Protein AF-A0A0B1S8L0-F1 (afdb_monomer_lite)

Radius of gyration: 25.41 Å; chains: 1; bounding box: 52×30×76 Å

Secondary structure (DSSP, 8-state):
-HHHHHHHHHHHHHHHHHHHHHHHHHHHHHHHHHHHHHHHTS-HHHHSSTT--HHHHHHHHHHHHHHHHHHHHHHHHHHHHHHHHHHHHHHHHHHHTTHHHHHHHHHHHH--

pLDDT: mean 76.32, std 11.26, range [45.66, 95.06]

Sequence (112 aa):
MFLLLGGVEAFTMMVQCFFFGMSAERLTVRLRSKVSHNIMRMDATYCDMTRHSPRKITTRVATDAPKVKSAIDFRFGYVFNSVVSICCGIGIAFYFGWQMALLVSVNVSVAA

Foldseek 3Di:
DVVVVVVVVVVVVVVLLVVLVVVLVVQLVVLLVVLVVVLVVDDVVQCPPPVRNSVVVNVVSNVVSVVVSVVCSVVVVVVVVVVVVVVVVVVVCVVCVVPVVVVVVVVVVVVD

InterPro domains:
  IPR011527 ABC transporter type 1, transmembrane domain [PF00664] (1-106)
  IPR011527 ABC transporter type 1, transmembrane domain [PS50929] (1-112)
  IPR036640 ABC transporter type 1, transmembrane domain superfamily [G3DSA:1.20.1560.10] (1-112)
  IPR036640 ABC transporter type 1, transmembrane domain superfamily [SSF90123] (1-106)
  IPR039421 Type 1 protein exporter [PTHR24221] (1-108)

Organism: Oesophagostomum dentatum (NC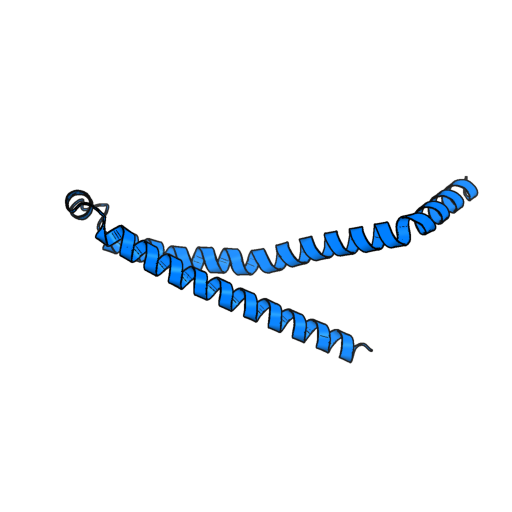BI:txid61180)

Structure (mmCIF, N/CA/C/O backbone):
data_AF-A0A0B1S8L0-F1
#
_entry.id   AF-A0A0B1S8L0-F1
#
loop_
_atom_site.group_PDB
_atom_site.id
_atom_site.type_symbol
_atom_site.label_atom_id
_atom_site.label_alt_id
_atom_site.label_comp_id
_atom_site.label_asym_id
_atom_site.label_entity_id
_atom_site.label_seq_id
_atom_site.pdbx_PDB_ins_code
_atom_site.Cartn_x
_atom_site.Cartn_y
_atom_site.Cartn_z
_atom_site.occupancy
_atom_site.B_iso_or_equiv
_atom_site.auth_seq_id
_atom_site.auth_comp_id
_atom_site.auth_asym_id
_atom_site.auth_atom_id
_atom_site.pdbx_PDB_model_num
ATOM 1 N N . MET A 1 1 ? -23.800 -13.605 14.604 1.00 76.69 1 MET A N 1
ATOM 2 C CA . MET A 1 1 ? -23.024 -12.351 14.731 1.00 76.69 1 MET A CA 1
ATOM 3 C C . MET A 1 1 ? -21.573 -12.511 14.265 1.00 76.69 1 MET A C 1
ATOM 5 O O . MET A 1 1 ? -21.185 -11.805 13.349 1.00 76.69 1 MET A O 1
ATOM 9 N N . PHE A 1 2 ? -20.807 -13.482 14.783 1.00 89.00 2 PHE A N 1
ATOM 10 C CA . PHE A 1 2 ? -19.417 -13.737 14.352 1.00 89.00 2 PHE A CA 1
ATOM 11 C C . PHE A 1 2 ? -19.248 -14.054 12.855 1.00 89.00 2 PHE A C 1
ATOM 13 O O . PHE A 1 2 ? -18.332 -13.536 12.228 1.00 89.00 2 PHE A O 1
ATOM 20 N N . LEU A 1 3 ? -20.164 -14.827 12.256 1.00 92.69 3 LEU A N 1
ATOM 21 C CA . LEU A 1 3 ? -20.130 -15.110 10.812 1.00 92.69 3 LEU A CA 1
ATOM 22 C C . LEU A 1 3 ? -20.369 -13.861 9.946 1.00 92.69 3 LEU A C 1
ATOM 24 O O . LEU A 1 3 ? -19.780 -13.741 8.879 1.00 92.69 3 LEU A O 1
ATOM 28 N N . LEU A 1 4 ? -21.196 -12.917 10.413 1.00 93.69 4 LEU A N 1
ATOM 29 C CA . LEU A 1 4 ? -21.440 -11.659 9.700 1.00 93.69 4 LEU A CA 1
ATOM 30 C C . LEU A 1 4 ? -20.207 -10.754 9.754 1.00 93.69 4 LEU A C 1
ATOM 32 O O . LEU A 1 4 ? -19.808 -10.221 8.727 1.00 93.69 4 LEU A O 1
ATOM 36 N N . LEU A 1 5 ? -19.574 -10.641 10.926 1.00 91.62 5 LEU A N 1
ATOM 37 C CA . LEU A 1 5 ? -18.314 -9.908 11.084 1.00 91.62 5 LEU A CA 1
ATOM 38 C C . LEU A 1 5 ? -17.213 -10.497 10.195 1.00 91.62 5 LEU A C 1
ATOM 40 O O . LEU A 1 5 ? -16.576 -9.761 9.450 1.00 91.62 5 LEU A O 1
ATOM 44 N N . GLY A 1 6 ? -17.051 -11.824 10.198 1.00 93.50 6 GLY A N 1
ATOM 45 C CA . GLY A 1 6 ? -16.084 -12.499 9.329 1.00 93.50 6 GLY A CA 1
ATOM 46 C C . GLY A 1 6 ? -16.368 -12.286 7.839 1.00 93.50 6 GLY A C 1
ATOM 47 O O . GLY A 1 6 ? -15.444 -12.049 7.066 1.00 93.50 6 GLY A O 1
ATOM 48 N N . GLY A 1 7 ? -17.642 -12.311 7.437 1.00 95.06 7 GLY A N 1
ATOM 49 C CA . GLY A 1 7 ? -18.044 -12.037 6.056 1.00 95.06 7 GLY A CA 1
ATOM 50 C C . GLY A 1 7 ? -17.729 -10.605 5.613 1.00 95.06 7 GLY A C 1
ATOM 51 O O . GLY A 1 7 ? -17.204 -10.404 4.520 1.00 95.06 7 GLY A O 1
ATOM 52 N N . VAL A 1 8 ? -18.000 -9.615 6.468 1.00 93.94 8 VAL A N 1
ATOM 53 C CA . VAL A 1 8 ? -17.719 -8.197 6.186 1.00 93.94 8 VAL A CA 1
ATOM 54 C C . VAL A 1 8 ? -16.215 -7.925 6.120 1.00 93.94 8 VAL A C 1
ATOM 56 O O . VAL A 1 8 ? -15.765 -7.245 5.198 1.00 93.94 8 VAL A O 1
ATOM 59 N N . GLU A 1 9 ? -15.428 -8.481 7.041 1.00 89.75 9 GLU A N 1
ATOM 60 C CA . GLU A 1 9 ? -13.962 -8.368 7.033 1.00 89.75 9 GLU A CA 1
ATOM 61 C C . GLU A 1 9 ? -13.362 -8.976 5.760 1.00 89.75 9 GLU A C 1
ATOM 63 O O . GLU A 1 9 ? -12.598 -8.317 5.052 1.00 89.75 9 GLU A O 1
ATOM 68 N N . ALA A 1 10 ? -13.771 -10.199 5.407 1.00 90.62 10 ALA A N 1
ATOM 69 C CA . ALA A 1 10 ? -13.298 -10.870 4.199 1.00 90.62 10 ALA A CA 1
ATOM 70 C C . ALA A 1 10 ? -13.644 -10.072 2.936 1.00 90.62 10 ALA A C 1
ATOM 72 O O . ALA A 1 10 ? -12.796 -9.890 2.061 1.00 90.62 10 ALA A O 1
ATOM 73 N N . PHE A 1 11 ? -14.869 -9.549 2.856 1.00 94.00 11 PHE A N 1
ATOM 74 C CA . PHE A 1 11 ? -15.300 -8.726 1.733 1.00 94.00 11 PHE A CA 1
ATOM 75 C C . PHE A 1 11 ? -14.491 -7.427 1.635 1.00 94.00 11 PHE A C 1
ATOM 77 O O . PHE A 1 11 ? -14.006 -7.079 0.559 1.00 94.00 11 PHE A O 1
ATOM 84 N N . THR A 1 12 ? -14.284 -6.739 2.759 1.00 89.50 12 THR A N 1
ATOM 85 C CA . THR A 1 12 ? -13.525 -5.482 2.814 1.00 89.50 12 THR A CA 1
ATOM 86 C C . THR A 1 12 ? -12.075 -5.699 2.397 1.00 89.50 12 THR A C 1
ATOM 88 O O . THR A 1 12 ? -11.557 -4.958 1.560 1.00 89.50 12 THR A O 1
ATOM 91 N N . MET A 1 13 ? -11.437 -6.759 2.901 1.00 86.69 13 MET A N 1
ATOM 92 C CA . MET A 1 13 ? -10.067 -7.111 2.535 1.00 86.69 13 MET A CA 1
ATOM 93 C C . MET A 1 13 ? -9.962 -7.457 1.045 1.00 86.69 13 MET A C 1
ATOM 95 O O . MET A 1 13 ? -9.029 -7.018 0.369 1.00 86.69 13 MET A O 1
ATOM 99 N N . MET A 1 14 ? -10.947 -8.180 0.506 1.00 89.00 14 MET A N 1
ATOM 100 C CA . MET A 1 14 ? -10.981 -8.532 -0.910 1.00 89.00 14 MET A CA 1
ATOM 101 C C . MET A 1 14 ? -11.110 -7.285 -1.798 1.00 89.00 14 MET A C 1
ATOM 103 O O . MET A 1 14 ? -10.343 -7.130 -2.749 1.00 89.00 14 MET A O 1
ATOM 107 N N . VAL A 1 15 ? -12.012 -6.358 -1.457 1.00 89.25 15 VAL A N 1
ATOM 108 C CA . VAL A 1 15 ? -12.172 -5.076 -2.164 1.00 89.25 15 VAL A CA 1
ATOM 109 C C . VAL A 1 15 ? -10.894 -4.243 -2.072 1.00 89.25 15 VAL A C 1
ATOM 111 O O . VAL A 1 15 ? -10.429 -3.723 -3.087 1.00 89.25 15 VAL A O 1
ATOM 114 N N . GLN A 1 16 ? -10.285 -4.150 -0.888 1.00 83.94 16 GLN A N 1
ATOM 115 C CA . GLN A 1 16 ? -9.058 -3.384 -0.681 1.00 83.94 16 GLN A CA 1
ATOM 116 C C . GLN A 1 16 ? -7.904 -3.936 -1.528 1.00 83.94 16 GLN A C 1
ATOM 118 O O . GLN A 1 16 ? -7.257 -3.169 -2.244 1.00 83.94 16 GLN A O 1
ATOM 123 N N . CYS A 1 17 ? -7.687 -5.255 -1.529 1.00 84.25 17 CYS A N 1
ATOM 124 C CA . CYS A 1 17 ? -6.691 -5.900 -2.387 1.00 84.25 17 CYS A CA 1
ATOM 125 C C . CYS A 1 17 ? -6.975 -5.670 -3.877 1.00 84.25 17 CYS A C 1
ATOM 127 O O . CYS A 1 17 ? -6.045 -5.421 -4.643 1.00 84.25 17 CYS A O 1
ATOM 129 N N . PHE A 1 18 ? -8.241 -5.706 -4.294 1.00 86.19 18 PHE A N 1
ATOM 130 C CA . PHE A 1 18 ? -8.621 -5.525 -5.694 1.00 86.19 18 PHE A CA 1
ATOM 131 C C . PHE A 1 18 ? -8.361 -4.096 -6.190 1.00 86.19 18 PHE A C 1
ATOM 133 O O . PHE A 1 18 ? -7.731 -3.893 -7.231 1.00 86.19 18 PHE A O 1
ATOM 140 N N . PHE A 1 19 ? -8.789 -3.088 -5.425 1.00 83.94 19 PHE A N 1
ATOM 141 C CA . PHE A 1 19 ? -8.548 -1.677 -5.746 1.00 83.94 19 PHE A CA 1
ATOM 142 C C . PHE A 1 19 ? -7.062 -1.338 -5.750 1.00 83.94 19 PHE A C 1
ATOM 144 O O . PHE A 1 19 ? -6.591 -0.600 -6.626 1.00 83.94 19 PHE A O 1
ATOM 151 N N . PHE A 1 20 ? -6.320 -1.878 -4.784 1.00 79.25 20 PHE A N 1
ATOM 152 C CA . PHE A 1 20 ? -4.893 -1.635 -4.686 1.00 79.25 20 PHE A CA 1
ATOM 153 C C . PHE A 1 20 ? -4.148 -2.300 -5.848 1.00 79.25 20 PHE A C 1
ATOM 155 O O . PHE A 1 20 ? -3.411 -1.617 -6.557 1.00 79.25 20 PHE A O 1
ATOM 162 N N . GLY A 1 21 ? -4.449 -3.566 -6.153 1.00 83.69 21 GLY A N 1
ATOM 163 C CA . GLY A 1 21 ? -3.893 -4.274 -7.308 1.00 83.69 21 GLY A CA 1
ATOM 164 C C . GLY A 1 21 ? -4.160 -3.549 -8.630 1.00 83.69 21 GLY A C 1
ATOM 165 O O . GLY A 1 21 ? -3.241 -3.352 -9.428 1.00 83.69 21 GLY A O 1
ATOM 166 N N . MET A 1 22 ? -5.385 -3.049 -8.831 1.00 84.81 22 MET A N 1
ATOM 167 C CA . MET A 1 22 ? -5.738 -2.274 -10.025 1.00 84.81 22 MET A CA 1
ATOM 168 C C . MET A 1 22 ? -4.970 -0.944 -10.101 1.00 84.81 22 MET A C 1
ATOM 170 O O . MET A 1 22 ? -4.448 -0.578 -11.158 1.00 84.81 22 MET A O 1
ATOM 174 N N . SER A 1 23 ? -4.871 -0.213 -8.989 1.00 83.81 23 SER A N 1
ATOM 175 C CA . SER A 1 23 ? -4.122 1.052 -8.916 1.00 83.81 23 SER A CA 1
ATOM 176 C C . SER A 1 23 ? -2.642 0.841 -9.215 1.00 83.81 23 SER A C 1
ATOM 178 O O . SER A 1 23 ? -2.017 1.595 -9.968 1.00 83.81 23 SER A O 1
ATOM 180 N N . ALA A 1 24 ? -2.099 -0.242 -8.680 1.00 80.69 24 ALA A N 1
ATOM 181 C CA . ALA A 1 24 ? -0.728 -0.633 -8.858 1.00 80.69 24 ALA A CA 1
ATOM 182 C C . ALA A 1 24 ? -0.477 -1.046 -10.326 1.00 80.69 24 ALA A C 1
ATOM 184 O O . ALA A 1 24 ? 0.529 -0.660 -10.927 1.00 80.69 24 ALA A O 1
ATOM 185 N N . GLU A 1 25 ? -1.378 -1.790 -10.977 1.00 83.38 25 GLU A N 1
ATOM 186 C CA . GLU A 1 25 ? -1.291 -2.122 -12.412 1.00 83.38 25 GLU A CA 1
ATOM 187 C C . GLU A 1 25 ? -1.258 -0.878 -13.299 1.00 83.38 25 GLU A C 1
ATOM 189 O O . GLU A 1 25 ? -0.342 -0.721 -14.116 1.00 83.38 25 GLU A O 1
ATOM 194 N N . ARG A 1 26 ? -2.167 0.071 -13.060 1.00 84.56 26 ARG A N 1
ATOM 195 C CA . ARG A 1 26 ? -2.190 1.343 -13.793 1.00 84.56 26 ARG A CA 1
ATOM 196 C C . ARG A 1 26 ? -0.892 2.132 -13.630 1.00 84.56 26 ARG A C 1
ATOM 198 O O . ARG A 1 26 ? -0.417 2.729 -14.600 1.00 84.56 26 ARG A O 1
ATOM 205 N N . LEU A 1 27 ? -0.296 2.126 -12.437 1.00 81.38 27 LEU A N 1
ATOM 206 C CA . LEU A 1 27 ? 0.986 2.785 -12.188 1.00 81.38 27 LEU A CA 1
ATOM 207 C C . LEU A 1 27 ? 2.117 2.152 -13.011 1.00 81.38 27 LEU A C 1
ATOM 209 O O . LEU A 1 27 ? 2.897 2.878 -13.628 1.00 81.38 27 LEU A O 1
ATOM 213 N N . THR A 1 28 ? 2.176 0.818 -13.091 1.00 81.81 28 THR A N 1
ATOM 214 C CA . THR A 1 28 ? 3.164 0.108 -13.923 1.00 81.81 28 THR A CA 1
ATOM 215 C C . THR A 1 28 ? 3.023 0.465 -15.399 1.00 81.81 28 THR A C 1
ATOM 217 O O . THR A 1 28 ? 4.022 0.769 -16.053 1.00 81.81 28 THR A O 1
ATOM 220 N N . VAL A 1 29 ? 1.793 0.481 -15.921 1.00 84.38 29 VAL A N 1
ATOM 221 C CA . VAL A 1 29 ? 1.528 0.834 -17.324 1.00 84.38 29 VAL A CA 1
ATOM 222 C C . VAL A 1 29 ? 1.950 2.278 -17.610 1.00 84.38 29 VAL A C 1
ATOM 224 O O . VAL A 1 29 ? 2.631 2.542 -18.605 1.00 84.38 29 VAL A O 1
ATOM 227 N N . ARG A 1 30 ? 1.634 3.219 -16.709 1.00 85.31 30 ARG A N 1
ATOM 228 C CA . ARG A 1 30 ? 2.056 4.622 -16.845 1.00 85.31 30 ARG A CA 1
ATOM 229 C C . ARG A 1 30 ? 3.569 4.799 -16.791 1.00 85.31 30 ARG A C 1
ATOM 231 O O . ARG A 1 30 ? 4.103 5.557 -17.599 1.00 85.31 30 ARG A O 1
ATOM 238 N N . LEU A 1 31 ? 4.255 4.120 -15.871 1.00 83.31 31 LEU A N 1
ATOM 239 C CA . LEU A 1 31 ? 5.717 4.162 -15.774 1.00 83.31 31 LEU A CA 1
ATOM 240 C C . LEU A 1 31 ? 6.362 3.651 -17.064 1.00 83.31 31 LEU A C 1
ATOM 242 O O . LEU A 1 31 ? 7.212 4.333 -17.632 1.00 83.31 31 LEU A O 1
ATOM 246 N N . ARG A 1 32 ? 5.904 2.506 -17.580 1.00 81.75 32 ARG A N 1
ATOM 247 C CA . ARG A 1 32 ? 6.426 1.921 -18.823 1.00 81.75 32 ARG A CA 1
ATOM 248 C C . ARG A 1 32 ? 6.211 2.831 -20.037 1.00 81.75 32 ARG A C 1
ATOM 250 O O . ARG A 1 32 ? 7.119 2.979 -20.858 1.00 81.75 32 ARG A O 1
ATOM 257 N N . SER A 1 33 ? 5.045 3.472 -20.133 1.00 82.88 33 SER A N 1
ATOM 258 C CA . SER A 1 33 ? 4.742 4.425 -21.208 1.00 82.88 33 SER A CA 1
ATOM 259 C C . SER A 1 33 ? 5.615 5.687 -21.124 1.00 82.88 33 SER A C 1
ATOM 261 O O . SER A 1 33 ? 6.261 6.052 -22.106 1.00 82.88 33 SER A O 1
ATOM 263 N N . LYS A 1 34 ? 5.748 6.294 -19.933 1.00 82.12 34 LYS A N 1
ATOM 264 C CA . LYS A 1 34 ? 6.624 7.463 -19.715 1.00 82.12 34 LYS A CA 1
ATOM 265 C C . LYS A 1 34 ? 8.086 7.171 -20.029 1.00 82.12 34 LYS A C 1
ATOM 267 O O . LYS A 1 34 ? 8.740 7.996 -20.652 1.00 82.12 34 LYS A O 1
ATOM 272 N N . VAL A 1 35 ? 8.591 6.008 -19.625 1.00 79.81 35 VAL A N 1
ATOM 273 C CA . VAL A 1 35 ? 9.977 5.594 -19.894 1.00 79.81 35 VAL A CA 1
ATOM 274 C C . VAL A 1 35 ? 10.221 5.472 -21.392 1.00 79.81 35 VAL A C 1
ATOM 276 O O . VAL A 1 35 ? 11.188 6.036 -21.891 1.00 79.81 35 VAL A O 1
ATOM 279 N N . SER A 1 36 ? 9.315 4.812 -22.116 1.00 73.06 36 SER A N 1
ATOM 280 C CA . SER A 1 36 ? 9.421 4.657 -23.573 1.00 73.06 36 SER A CA 1
ATOM 281 C C . SER A 1 36 ? 9.399 6.011 -24.287 1.00 73.06 36 SER A C 1
ATOM 283 O O . SER A 1 36 ? 10.194 6.250 -25.191 1.00 73.06 36 SER A O 1
ATOM 285 N N . HIS A 1 37 ? 8.537 6.927 -23.838 1.00 81.81 37 HIS A N 1
ATOM 286 C CA . HIS A 1 37 ? 8.476 8.287 -24.365 1.00 81.81 37 HIS A CA 1
ATOM 287 C C . HIS A 1 37 ? 9.750 9.094 -24.062 1.00 81.81 37 HIS A C 1
ATOM 289 O O . HIS A 1 37 ? 10.258 9.788 -24.938 1.00 81.81 37 HIS A O 1
ATOM 295 N N . ASN A 1 38 ? 10.304 8.980 -22.851 1.00 75.06 38 ASN A N 1
ATOM 296 C CA . ASN A 1 38 ? 11.549 9.658 -22.482 1.00 75.06 38 ASN A CA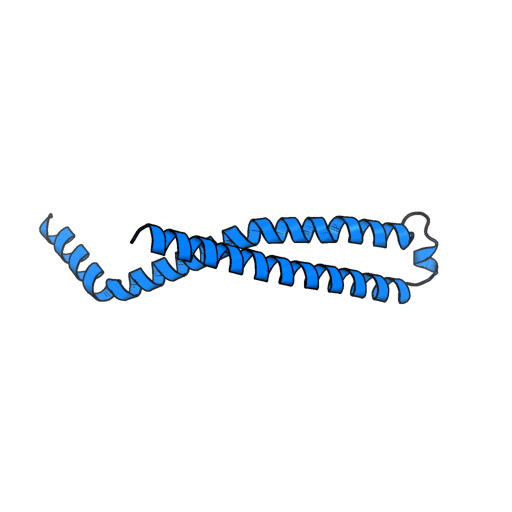 1
ATOM 297 C C . ASN A 1 38 ? 12.753 9.144 -23.277 1.00 75.06 38 ASN A C 1
ATOM 299 O O . ASN A 1 38 ? 13.609 9.940 -23.644 1.00 75.06 38 ASN A O 1
ATOM 303 N N . ILE A 1 39 ? 12.808 7.843 -23.572 1.00 73.88 39 ILE A N 1
ATOM 304 C CA . ILE A 1 39 ? 13.884 7.251 -24.380 1.00 73.88 39 ILE A CA 1
ATOM 305 C C . ILE A 1 39 ? 13.878 7.816 -25.804 1.00 73.88 39 ILE A C 1
ATOM 307 O O . ILE A 1 39 ? 14.942 8.087 -26.345 1.00 73.88 39 ILE A O 1
ATOM 311 N N . MET A 1 40 ? 12.701 8.055 -26.394 1.00 74.25 40 MET A N 1
ATOM 312 C CA . MET A 1 40 ? 12.589 8.644 -27.737 1.00 74.25 40 MET A CA 1
ATOM 313 C C . MET A 1 40 ? 13.048 10.109 -27.812 1.00 7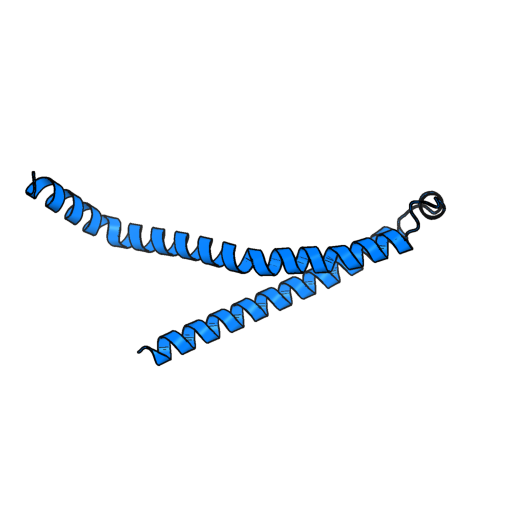4.25 40 MET A C 1
ATOM 315 O O . MET A 1 40 ? 13.341 10.589 -28.901 1.00 74.25 40 MET A O 1
ATOM 319 N N . ARG A 1 41 ? 13.108 10.829 -26.683 1.00 74.75 41 ARG A N 1
ATOM 320 C CA . ARG A 1 41 ? 13.538 12.242 -26.622 1.00 74.75 41 ARG A CA 1
ATOM 321 C C . ARG A 1 41 ? 14.998 12.413 -26.193 1.00 74.75 41 ARG A C 1
ATOM 323 O O . ARG A 1 41 ? 15.437 13.536 -25.981 1.00 74.75 41 ARG A O 1
ATOM 330 N N . MET A 1 42 ? 15.719 11.315 -26.000 1.00 71.06 42 MET A N 1
ATOM 331 C CA . MET A 1 42 ? 17.070 11.311 -25.452 1.00 71.06 42 MET A CA 1
ATOM 332 C C . MET A 1 42 ? 18.101 11.375 -26.586 1.00 71.06 42 MET A C 1
ATOM 334 O O . MET A 1 42 ? 18.018 10.590 -27.528 1.00 71.06 42 MET A O 1
ATOM 338 N N . ASP A 1 43 ? 19.054 12.309 -26.503 1.00 66.50 43 ASP A N 1
ATOM 339 C CA . ASP A 1 43 ? 20.071 12.546 -27.538 1.00 66.50 43 ASP A CA 1
ATOM 340 C C . ASP A 1 43 ? 20.883 11.288 -27.896 1.00 66.50 43 ASP A C 1
ATOM 342 O O . ASP A 1 43 ? 21.299 10.519 -27.021 1.00 66.50 43 ASP A O 1
ATOM 346 N N . ALA A 1 44 ? 21.181 11.118 -29.191 1.00 63.75 44 ALA A N 1
ATOM 347 C CA . ALA A 1 44 ? 21.947 9.985 -29.721 1.00 63.75 44 ALA A CA 1
ATOM 348 C C . ALA A 1 44 ? 23.344 9.860 -29.076 1.00 63.75 44 ALA A C 1
ATOM 350 O O . ALA A 1 44 ? 23.814 8.755 -28.820 1.00 63.75 44 ALA A O 1
ATOM 351 N N . THR A 1 45 ? 23.959 10.981 -28.691 1.00 62.03 45 THR A N 1
ATOM 352 C CA . THR A 1 45 ? 25.256 11.015 -27.993 1.00 62.03 45 THR A CA 1
ATOM 353 C C . THR A 1 45 ? 25.198 10.397 -26.590 1.00 62.03 45 THR A C 1
ATOM 355 O O . THR A 1 45 ? 26.172 9.807 -26.128 1.00 62.03 45 THR A O 1
ATOM 358 N N . TYR A 1 46 ? 24.054 10.482 -25.901 1.00 62.31 46 TYR A N 1
ATOM 359 C CA . TYR A 1 46 ? 23.855 9.822 -24.603 1.00 62.31 46 TYR A CA 1
ATOM 360 C C . TYR A 1 46 ? 23.622 8.312 -24.781 1.00 62.31 46 TYR A C 1
ATOM 362 O O . TYR A 1 46 ? 23.978 7.511 -23.917 1.00 62.31 46 TYR A O 1
ATOM 370 N N . CYS A 1 47 ? 23.053 7.925 -25.925 1.00 58.72 47 CYS A N 1
ATOM 371 C CA . CYS A 1 47 ? 22.779 6.546 -26.320 1.00 58.72 47 CYS A CA 1
ATOM 372 C C . CYS A 1 47 ? 24.063 5.744 -26.636 1.00 58.72 47 CYS A C 1
ATOM 374 O O . CYS A 1 47 ? 24.121 4.546 -26.344 1.00 58.72 47 CYS A O 1
ATOM 376 N N . ASP A 1 48 ? 25.092 6.419 -27.167 1.00 62.97 48 ASP A N 1
ATOM 377 C CA . ASP A 1 48 ? 26.372 5.831 -27.603 1.00 62.97 48 ASP A CA 1
ATOM 378 C C . ASP A 1 48 ? 27.414 5.652 -26.486 1.00 62.97 48 ASP A C 1
ATOM 380 O O . ASP A 1 48 ? 28.394 4.916 -26.631 1.00 62.97 48 ASP A O 1
ATOM 384 N N . MET A 1 49 ? 27.211 6.272 -25.321 1.00 60.41 49 MET A N 1
ATOM 385 C CA . MET A 1 49 ? 28.082 6.046 -24.170 1.00 60.41 49 MET A CA 1
ATOM 386 C C . MET A 1 49 ? 27.922 4.601 -23.677 1.00 60.41 49 MET A C 1
ATOM 388 O O . MET A 1 49 ? 26.872 4.207 -23.167 1.00 60.41 49 MET A O 1
ATOM 392 N N . THR A 1 50 ? 28.998 3.808 -23.736 1.00 56.50 50 THR A N 1
ATOM 393 C CA . THR A 1 50 ? 29.036 2.364 -23.402 1.00 56.50 50 THR A CA 1
ATOM 394 C C . THR A 1 50 ? 28.533 2.042 -21.981 1.00 56.50 50 THR A C 1
ATOM 396 O O . THR A 1 50 ? 28.166 0.903 -21.669 1.00 56.50 50 THR A O 1
ATOM 399 N N . ARG A 1 51 ? 28.471 3.056 -21.103 1.00 57.16 51 ARG A N 1
ATOM 400 C CA . ARG A 1 51 ? 27.903 2.979 -19.749 1.00 57.16 51 ARG A CA 1
ATOM 401 C C . ARG A 1 51 ? 26.393 3.243 -19.648 1.00 57.16 51 ARG A C 1
ATOM 403 O O . ARG A 1 51 ? 25.786 2.698 -18.727 1.00 57.16 51 ARG A O 1
ATOM 410 N N . HIS A 1 52 ? 25.771 3.976 -20.573 1.00 55.50 52 HIS A N 1
ATOM 411 C CA . HIS A 1 52 ? 24.364 4.409 -20.512 1.00 55.50 52 HIS A CA 1
ATOM 412 C C . HIS A 1 52 ? 23.559 4.028 -21.760 1.00 55.50 52 HIS A C 1
ATOM 414 O O . HIS A 1 52 ? 22.776 4.806 -22.289 1.00 55.50 52 HIS A O 1
ATOM 420 N N . SER A 1 53 ? 23.695 2.784 -22.210 1.00 61.47 53 SER A N 1
ATOM 421 C CA . SER A 1 53 ? 22.854 2.281 -23.295 1.00 61.47 53 SER A CA 1
ATOM 422 C C . SER A 1 53 ? 21.363 2.312 -22.868 1.00 61.47 53 SER A C 1
ATOM 424 O O . SER A 1 53 ? 21.037 1.771 -21.802 1.00 61.47 53 SER A O 1
ATOM 426 N N . PRO A 1 54 ? 20.426 2.872 -23.658 1.00 62.19 54 PRO A N 1
ATOM 427 C CA . PRO A 1 54 ? 19.015 3.052 -23.271 1.00 62.19 54 PRO A CA 1
ATOM 428 C C . PRO A 1 54 ? 18.314 1.737 -22.934 1.00 62.19 54 PRO A C 1
ATOM 430 O O . PRO A 1 54 ? 17.372 1.685 -22.140 1.00 62.19 54 PRO A O 1
ATOM 433 N N . ARG A 1 55 ? 18.825 0.637 -23.495 1.00 60.31 55 ARG A N 1
ATOM 434 C CA . ARG A 1 55 ? 18.386 -0.725 -23.201 1.00 60.31 55 ARG A CA 1
ATOM 435 C C . ARG A 1 55 ? 18.676 -1.138 -21.754 1.00 60.31 55 ARG A C 1
ATOM 437 O O . ARG A 1 55 ? 17.848 -1.814 -21.156 1.00 60.31 55 ARG A O 1
ATOM 444 N N . LYS A 1 56 ? 19.804 -0.713 -21.167 1.00 67.12 56 LYS A N 1
ATOM 445 C CA . LYS A 1 56 ? 20.104 -0.922 -19.735 1.00 67.12 56 LYS A CA 1
ATOM 44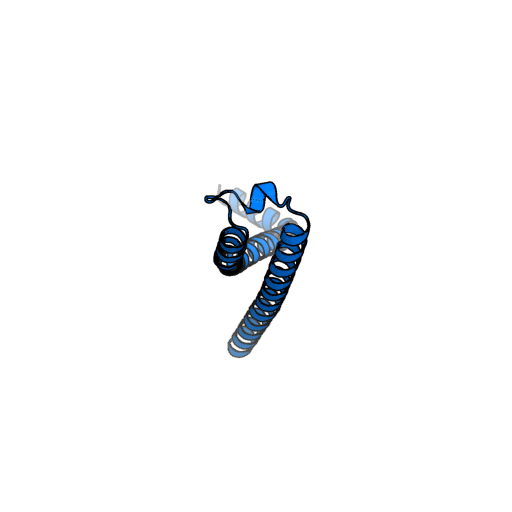6 C C . LYS A 1 56 ? 19.202 -0.072 -18.845 1.00 67.12 56 LYS A C 1
ATOM 448 O O . LYS A 1 56 ? 18.776 -0.544 -17.803 1.00 67.12 56 LYS A O 1
ATOM 453 N N . ILE A 1 57 ? 18.884 1.154 -19.253 1.00 67.19 57 ILE A N 1
ATOM 454 C CA . ILE A 1 57 ? 18.001 2.043 -18.484 1.00 67.19 57 ILE A CA 1
ATOM 455 C C . ILE A 1 57 ? 16.569 1.495 -18.495 1.00 67.19 57 ILE A C 1
ATOM 457 O O . ILE A 1 57 ? 15.940 1.388 -17.448 1.00 67.19 57 ILE A O 1
ATOM 461 N N . THR A 1 58 ? 16.092 1.035 -19.653 1.00 71.56 58 THR A N 1
ATOM 462 C CA . THR A 1 58 ? 14.785 0.374 -19.791 1.00 71.56 58 THR A CA 1
ATOM 463 C C . THR A 1 58 ? 14.688 -0.878 -18.933 1.00 71.56 58 THR A C 1
ATOM 465 O O . THR A 1 58 ? 13.698 -1.051 -18.231 1.00 71.56 58 THR A O 1
ATOM 468 N N . THR A 1 59 ? 15.697 -1.755 -18.965 1.00 74.00 59 THR A N 1
ATOM 469 C CA . THR A 1 59 ? 15.677 -2.989 -18.166 1.00 74.00 59 THR A CA 1
ATOM 470 C C . THR A 1 59 ? 15.791 -2.696 -16.681 1.00 74.00 59 THR A C 1
ATOM 472 O O . THR A 1 59 ? 15.047 -3.289 -15.910 1.00 74.00 59 THR A O 1
ATOM 475 N N . ARG A 1 60 ? 16.627 -1.742 -16.261 1.00 74.56 60 ARG A N 1
ATOM 476 C CA . ARG A 1 60 ? 16.682 -1.285 -14.865 1.00 74.56 60 ARG A CA 1
ATOM 477 C C . ARG A 1 60 ? 15.331 -0.750 -14.406 1.00 74.56 60 ARG A C 1
ATOM 479 O O . ARG A 1 60 ? 14.768 -1.302 -13.474 1.00 74.56 60 ARG A O 1
ATOM 486 N N . VAL A 1 61 ? 14.728 0.188 -15.135 1.00 71.81 61 VAL A N 1
ATOM 487 C CA . VAL A 1 61 ? 13.410 0.728 -14.771 1.00 71.81 61 VAL A CA 1
ATOM 488 C C . VAL A 1 61 ? 12.317 -0.346 -14.814 1.00 71.81 61 VAL A C 1
ATOM 490 O O . VAL A 1 61 ? 11.460 -0.371 -13.939 1.00 71.81 61 VAL A O 1
ATOM 493 N N . ALA A 1 62 ? 12.360 -1.283 -15.763 1.00 75.69 62 ALA A N 1
ATOM 494 C CA . ALA A 1 62 ? 11.438 -2.418 -15.805 1.00 75.69 62 ALA A CA 1
ATOM 495 C C . ALA A 1 62 ? 11.636 -3.401 -14.638 1.00 75.69 62 ALA A C 1
ATOM 497 O O . ALA A 1 62 ? 10.686 -4.082 -14.268 1.00 75.69 62 ALA A O 1
ATOM 498 N N . THR A 1 63 ? 12.837 -3.470 -14.054 1.00 78.75 63 THR A N 1
ATOM 499 C CA . THR A 1 63 ? 13.149 -4.314 -12.887 1.00 78.75 63 THR A CA 1
ATOM 500 C C . THR A 1 63 ? 12.849 -3.594 -11.568 1.00 78.75 63 THR A C 1
ATOM 502 O O . THR A 1 63 ? 12.427 -4.226 -10.603 1.00 78.75 63 THR A O 1
ATOM 505 N N . ASP A 1 64 ? 13.033 -2.274 -11.525 1.00 78.31 64 ASP A N 1
ATOM 506 C CA . ASP A 1 64 ? 12.861 -1.442 -10.333 1.00 78.31 64 ASP A CA 1
ATOM 507 C C . ASP A 1 64 ? 11.402 -0.984 -10.151 1.00 78.31 64 ASP A C 1
ATOM 509 O O . ASP A 1 64 ? 10.910 -0.937 -9.027 1.00 78.31 64 ASP A O 1
ATOM 513 N N . ALA A 1 65 ? 10.651 -0.741 -11.234 1.00 76.38 65 ALA A N 1
ATOM 514 C CA . ALA A 1 65 ? 9.232 -0.370 -11.183 1.00 76.38 65 ALA A CA 1
ATOM 515 C C . ALA A 1 65 ? 8.323 -1.408 -10.488 1.00 76.38 65 ALA A C 1
ATOM 517 O O . ALA A 1 65 ? 7.537 -1.006 -9.627 1.00 76.38 65 ALA A O 1
ATOM 518 N N . PRO A 1 66 ? 8.387 -2.721 -10.798 1.00 76.12 66 PRO A N 1
ATOM 519 C CA . PRO A 1 66 ? 7.586 -3.720 -10.093 1.00 76.12 66 PRO A CA 1
ATOM 520 C C . PRO A 1 66 ? 8.052 -3.926 -8.647 1.00 76.12 66 PRO A C 1
ATOM 522 O O . PRO A 1 66 ? 7.215 -4.178 -7.786 1.00 76.12 66 PRO A O 1
ATOM 525 N N . LYS A 1 67 ? 9.350 -3.763 -8.350 1.00 75.06 67 LYS A N 1
ATOM 526 C CA . LYS A 1 67 ? 9.874 -3.834 -6.975 1.00 75.06 67 LYS A CA 1
ATOM 527 C C . LYS A 1 67 ? 9.363 -2.686 -6.112 1.00 75.06 67 LYS A C 1
ATOM 529 O O . LYS A 1 67 ? 8.886 -2.923 -5.009 1.00 75.06 67 LYS A O 1
ATOM 534 N N . VAL A 1 68 ? 9.418 -1.459 -6.628 1.00 72.00 68 VAL A N 1
ATOM 535 C CA . VAL A 1 68 ? 8.893 -0.268 -5.948 1.00 72.00 68 VAL A CA 1
ATOM 536 C C . VAL A 1 68 ? 7.388 -0.384 -5.762 1.00 72.00 68 VAL A C 1
ATOM 538 O O . VAL A 1 68 ? 6.900 -0.161 -4.664 1.00 72.00 68 VAL A O 1
ATOM 541 N N . LYS A 1 69 ? 6.660 -0.807 -6.797 1.00 73.12 69 LYS A N 1
ATOM 542 C CA . LYS A 1 69 ? 5.226 -1.078 -6.704 1.00 73.12 69 LYS A CA 1
ATOM 543 C C . LYS A 1 69 ? 4.919 -2.098 -5.610 1.00 73.12 69 LYS A C 1
ATOM 545 O O . LYS A 1 69 ? 4.218 -1.765 -4.677 1.00 73.12 69 LYS A O 1
ATOM 550 N N . SER A 1 70 ? 5.529 -3.281 -5.641 1.00 71.31 70 SER A N 1
ATOM 551 C CA . SER A 1 70 ? 5.263 -4.315 -4.635 1.00 71.31 70 SER A CA 1
ATOM 552 C C . SER A 1 70 ? 5.651 -3.890 -3.211 1.00 71.31 70 SER A C 1
ATOM 554 O O . SER A 1 70 ? 4.978 -4.270 -2.255 1.00 71.31 70 SER A O 1
ATOM 556 N N . ALA A 1 71 ? 6.715 -3.096 -3.057 1.00 72.44 71 ALA A N 1
ATOM 557 C CA . ALA A 1 71 ? 7.111 -2.528 -1.770 1.00 72.44 71 ALA A CA 1
ATOM 558 C C . ALA A 1 71 ? 6.109 -1.475 -1.270 1.00 72.44 71 ALA A C 1
ATOM 560 O O . ALA A 1 71 ? 5.823 -1.416 -0.074 1.00 72.44 71 ALA A O 1
ATOM 561 N N . ILE A 1 72 ? 5.562 -0.669 -2.183 1.00 71.38 72 ILE A N 1
ATOM 562 C CA . ILE A 1 72 ? 4.499 0.293 -1.899 1.00 71.38 72 ILE A CA 1
ATOM 563 C C . ILE A 1 72 ? 3.225 -0.465 -1.536 1.00 71.38 72 ILE A C 1
ATOM 565 O O . ILE A 1 72 ? 2.713 -0.210 -0.461 1.00 71.38 72 ILE A O 1
ATOM 569 N N . ASP A 1 73 ? 2.770 -1.434 -2.334 1.00 71.44 73 ASP A N 1
ATOM 570 C CA . ASP A 1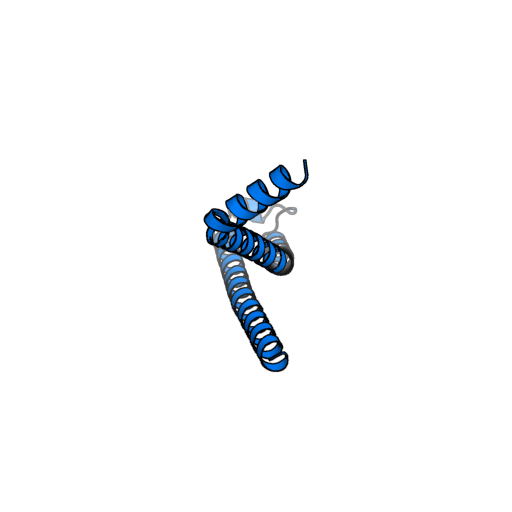 73 ? 1.555 -2.228 -2.108 1.00 71.44 73 ASP A CA 1
ATOM 571 C C . ASP A 1 73 ? 1.490 -2.863 -0.718 1.00 71.44 73 ASP A C 1
ATOM 573 O O . ASP A 1 73 ? 0.537 -2.640 0.034 1.00 71.44 73 ASP A O 1
ATOM 577 N N . PHE A 1 74 ? 2.526 -3.609 -0.337 1.00 70.56 74 PHE A N 1
ATOM 578 C CA . PHE A 1 74 ? 2.521 -4.338 0.931 1.00 70.56 74 PHE A CA 1
ATOM 579 C C . PHE A 1 74 ? 2.567 -3.396 2.142 1.00 70.56 74 PHE A C 1
ATOM 581 O O . PHE A 1 74 ? 1.937 -3.647 3.169 1.00 70.56 74 PHE A O 1
ATOM 588 N N . ARG A 1 75 ? 3.309 -2.285 2.033 1.00 76.12 75 ARG A N 1
ATOM 589 C CA . ARG A 1 75 ? 3.456 -1.313 3.124 1.00 76.12 75 ARG A CA 1
ATOM 590 C C . ARG A 1 75 ? 2.265 -0.356 3.199 1.00 76.12 75 ARG A C 1
ATOM 592 O O . ARG A 1 75 ? 1.872 0.023 4.299 1.00 76.12 75 ARG A O 1
ATOM 599 N N . PHE A 1 76 ? 1.668 0.004 2.063 1.00 76.94 76 PHE A N 1
ATOM 600 C CA . PHE A 1 76 ? 0.523 0.909 2.006 1.00 76.94 76 PHE A CA 1
ATOM 601 C C . PHE A 1 76 ? -0.692 0.313 2.688 1.00 76.94 76 PHE A C 1
ATOM 603 O O . PHE A 1 76 ? -1.342 1.034 3.429 1.00 76.94 76 PHE A O 1
ATOM 610 N N . GLY A 1 77 ? -0.992 -0.973 2.479 1.00 77.38 77 GLY A N 1
ATOM 611 C CA . GLY A 1 77 ? -2.148 -1.607 3.120 1.00 77.38 77 GLY A CA 1
ATOM 612 C C . GLY A 1 77 ? -2.106 -1.474 4.646 1.00 77.38 77 GLY A C 1
ATOM 613 O O . GLY A 1 77 ? -3.089 -1.072 5.266 1.00 77.38 77 GLY A O 1
ATOM 614 N N . TYR A 1 78 ? -0.932 -1.710 5.239 1.00 82.19 78 TYR A N 1
ATOM 615 C CA . TYR A 1 78 ? -0.723 -1.613 6.684 1.00 82.19 78 TYR A CA 1
ATOM 616 C C . TYR A 1 78 ? -0.765 -0.168 7.201 1.00 82.19 78 TYR A C 1
ATOM 618 O O . TYR A 1 78 ? -1.392 0.118 8.222 1.00 82.19 78 TYR A O 1
ATOM 626 N N . VAL A 1 79 ? -0.126 0.762 6.481 1.00 85.25 79 VAL A N 1
ATOM 627 C CA . VAL A 1 79 ? -0.149 2.192 6.825 1.00 85.25 79 VAL A CA 1
ATOM 628 C C . VAL A 1 79 ? -1.569 2.743 6.718 1.00 85.25 79 VAL A C 1
ATOM 630 O O . VAL A 1 79 ? -2.018 3.445 7.615 1.00 85.25 79 VAL A O 1
ATOM 633 N N . PHE A 1 80 ? -2.301 2.383 5.665 1.00 83.81 80 PHE A N 1
ATOM 634 C CA . PHE A 1 80 ? -3.675 2.822 5.450 1.00 83.81 80 PHE A CA 1
ATOM 635 C C . PHE A 1 80 ? -4.599 2.292 6.545 1.00 83.81 80 PHE A C 1
ATOM 637 O O . PHE A 1 80 ? -5.370 3.058 7.113 1.00 83.81 80 PHE A O 1
ATOM 644 N N . ASN A 1 81 ? -4.466 1.013 6.912 1.00 86.31 81 ASN A N 1
ATOM 645 C CA . ASN A 1 81 ? -5.213 0.436 8.026 1.00 86.31 81 ASN A CA 1
ATOM 646 C C . ASN A 1 81 ? -4.900 1.150 9.357 1.00 86.31 81 ASN A C 1
ATOM 648 O O . ASN A 1 81 ? -5.820 1.526 10.077 1.00 86.31 81 ASN A O 1
ATOM 652 N N . SER A 1 82 ? -3.622 1.433 9.640 1.00 88.62 82 SER A N 1
ATOM 653 C CA . SER A 1 82 ? -3.212 2.173 10.845 1.00 88.62 82 SER A CA 1
ATOM 654 C C . SER A 1 82 ? -3.765 3.602 10.876 1.00 88.62 82 SER A C 1
ATOM 656 O O . SER A 1 82 ? -4.252 4.045 11.911 1.00 88.62 82 SER A O 1
ATOM 658 N N . VAL A 1 83 ? -3.743 4.320 9.748 1.00 91.19 83 VAL A N 1
ATOM 659 C CA . VAL A 1 83 ? -4.314 5.673 9.639 1.00 91.19 83 VAL A CA 1
ATOM 660 C C . VAL A 1 83 ? -5.824 5.644 9.861 1.00 91.19 83 VAL A C 1
ATOM 662 O O . VAL A 1 83 ? -6.335 6.429 10.654 1.00 91.19 83 VAL A O 1
ATOM 665 N N . VAL A 1 84 ? -6.534 4.715 9.216 1.00 89.50 84 VAL A N 1
ATOM 666 C CA . VAL A 1 84 ? -7.985 4.552 9.390 1.00 89.50 84 VAL A CA 1
ATOM 667 C C . VAL A 1 84 ? -8.323 4.203 10.839 1.00 89.50 84 VAL A C 1
ATOM 669 O O . VAL A 1 84 ? -9.238 4.795 11.401 1.00 89.50 84 VAL A O 1
ATOM 672 N N . SER A 1 85 ? -7.555 3.313 11.471 1.00 91.06 85 SER A N 1
ATOM 673 C CA . SER A 1 85 ? -7.736 2.936 12.877 1.00 91.06 85 SER A CA 1
ATOM 674 C C . SER A 1 85 ? -7.548 4.126 13.821 1.00 91.06 85 SER A C 1
ATOM 676 O O . SER A 1 85 ? -8.393 4.369 14.680 1.00 91.06 85 SER A O 1
ATOM 678 N N . ILE A 1 86 ? -6.505 4.938 13.612 1.00 92.00 86 ILE A N 1
ATOM 679 C CA . ILE A 1 86 ? -6.280 6.168 14.385 1.00 92.00 86 ILE A CA 1
ATOM 680 C C . ILE A 1 86 ? -7.430 7.160 14.166 1.00 92.00 86 ILE A C 1
ATOM 682 O O . ILE A 1 86 ? -7.960 7.700 15.134 1.00 92.00 86 ILE A O 1
ATOM 686 N N . CYS A 1 87 ? -7.866 7.375 12.922 1.00 91.75 87 CYS A N 1
ATOM 687 C CA . CYS A 1 87 ? -8.986 8.266 12.616 1.00 91.75 87 CYS A CA 1
ATOM 688 C C . CYS A 1 87 ? -10.300 7.797 13.256 1.00 91.75 87 CYS A C 1
ATOM 690 O O . CYS A 1 87 ? -11.005 8.607 13.856 1.00 91.75 87 CYS A O 1
ATOM 692 N N . CYS A 1 88 ? -10.620 6.504 13.173 1.00 90.75 88 CYS A N 1
ATOM 693 C CA . CYS A 1 88 ? -11.783 5.924 13.840 1.00 90.75 88 CYS A CA 1
ATOM 694 C C . CYS A 1 88 ? -11.672 6.047 15.361 1.00 90.75 88 CYS A C 1
ATOM 696 O O . CYS A 1 88 ? -12.633 6.466 15.997 1.00 90.75 88 CYS A O 1
ATOM 698 N N . GLY A 1 89 ? -10.506 5.752 15.941 1.00 87.31 89 GLY A N 1
ATOM 699 C CA . GLY A 1 89 ? -10.256 5.885 17.375 1.00 87.31 89 GLY A CA 1
ATOM 700 C C . GLY A 1 89 ? -10.459 7.316 17.869 1.00 87.31 89 GLY A C 1
ATOM 701 O O . GLY A 1 89 ? -11.168 7.527 18.848 1.00 87.31 89 GLY A O 1
ATOM 702 N N . ILE A 1 90 ? -9.921 8.306 17.151 1.00 86.38 90 ILE A N 1
ATOM 703 C CA . ILE A 1 90 ? -10.126 9.730 17.448 1.00 86.38 90 ILE A CA 1
ATOM 704 C C . ILE A 1 90 ? -11.604 10.108 17.283 1.00 86.38 90 ILE A C 1
ATOM 706 O O . ILE A 1 90 ? -12.155 10.782 18.147 1.00 86.38 90 ILE A O 1
ATOM 710 N N . GLY A 1 91 ? -12.271 9.654 16.219 1.00 86.69 91 GLY A N 1
ATOM 711 C CA . GLY A 1 91 ? -13.690 9.936 15.985 1.00 86.69 91 GLY A CA 1
ATOM 712 C C . GLY A 1 91 ? -14.593 9.394 17.096 1.00 86.69 91 GLY A C 1
ATOM 713 O O . GLY A 1 91 ? -15.444 10.117 17.610 1.00 86.69 91 GLY A O 1
ATOM 714 N N . ILE A 1 92 ? -14.363 8.151 17.524 1.00 84.44 92 ILE A N 1
ATOM 715 C CA . ILE A 1 92 ? -15.077 7.528 18.646 1.00 84.44 92 ILE A CA 1
ATOM 716 C C . ILE A 1 92 ? -14.747 8.263 19.953 1.00 84.44 92 ILE A C 1
ATOM 718 O O . ILE A 1 92 ? -15.652 8.550 20.736 1.00 84.44 92 ILE A O 1
ATOM 722 N N . ALA A 1 93 ? -13.478 8.619 20.172 1.00 79.00 93 ALA A N 1
ATOM 723 C CA . ALA A 1 93 ? -13.041 9.357 21.352 1.00 79.00 93 ALA A CA 1
ATOM 724 C C . ALA A 1 93 ? -13.672 10.752 21.439 1.00 79.00 93 ALA A C 1
ATOM 726 O O . ALA A 1 93 ? -14.067 11.149 22.525 1.00 79.00 93 ALA A O 1
ATOM 727 N N . PHE A 1 94 ? -13.831 11.480 20.331 1.00 76.81 94 PHE A N 1
ATOM 728 C CA . PHE A 1 94 ? -14.536 12.767 20.313 1.00 76.81 94 PHE A CA 1
ATOM 729 C C . PHE A 1 94 ? -16.048 12.607 20.492 1.00 76.81 94 PHE A C 1
ATOM 731 O O . PHE A 1 94 ? -16.665 13.417 21.180 1.00 76.81 94 PHE A O 1
ATOM 738 N N . TYR A 1 95 ? -16.642 11.556 19.921 1.00 74.50 95 TYR A N 1
ATOM 739 C CA . TYR A 1 95 ? -18.076 11.287 20.044 1.00 74.50 95 TYR A CA 1
ATOM 740 C C . TYR A 1 95 ? -18.475 10.952 21.487 1.00 74.50 95 TYR A C 1
ATOM 742 O O . TYR A 1 95 ? -19.445 11.488 22.016 1.00 74.50 95 TYR A O 1
ATOM 750 N N . PHE A 1 96 ? -17.684 10.117 22.159 1.00 66.38 96 PHE A N 1
ATOM 751 C CA . PHE A 1 96 ? -17.864 9.820 23.580 1.00 66.38 96 PHE A CA 1
ATOM 752 C C . PHE A 1 96 ? -17.278 10.907 24.499 1.00 66.38 96 PHE A C 1
ATOM 754 O O . PHE A 1 96 ? -17.692 11.026 25.650 1.00 66.38 96 PHE A O 1
ATOM 761 N N . GLY A 1 97 ? -16.332 11.710 24.013 1.00 63.62 97 GLY A N 1
ATOM 762 C CA . GLY A 1 97 ? -15.438 12.574 24.792 1.00 63.62 97 GLY A CA 1
ATOM 763 C C . GLY A 1 97 ? -16.045 13.825 25.414 1.00 63.62 97 GLY A C 1
ATOM 764 O O . GLY A 1 97 ? -15.369 14.459 26.213 1.00 63.62 97 GLY A O 1
ATOM 765 N N . TRP A 1 98 ? -17.305 14.166 25.142 1.00 62.03 98 TRP A N 1
ATOM 766 C CA . TRP A 1 98 ? -18.012 15.146 25.979 1.00 62.03 98 TRP A CA 1
ATOM 767 C C . TRP A 1 98 ? -18.591 14.497 27.249 1.00 62.03 98 TRP A C 1
ATOM 769 O O . TRP A 1 98 ? -18.508 15.075 28.328 1.00 62.03 98 TRP A O 1
ATOM 779 N N . GLN A 1 99 ? -19.129 13.272 27.167 1.00 57.50 99 GLN A N 1
ATOM 780 C CA . GLN A 1 99 ? -19.773 12.608 28.314 1.00 57.50 99 GLN A CA 1
ATOM 781 C C . GLN A 1 99 ? -18.834 11.675 29.098 1.00 57.50 99 GLN A C 1
ATOM 783 O O . GLN A 1 99 ? -18.875 11.658 30.326 1.00 57.50 99 GLN A O 1
ATOM 788 N N . MET A 1 100 ? -17.947 10.936 28.424 1.00 62.38 100 MET A N 1
ATOM 789 C CA . MET A 1 100 ? -17.000 10.014 29.067 1.00 62.38 100 MET A CA 1
ATOM 790 C C . MET A 1 100 ? -15.827 10.743 29.726 1.00 62.38 100 MET A C 1
ATOM 792 O O . MET A 1 100 ? -15.339 10.280 30.752 1.00 62.38 100 MET A O 1
ATOM 796 N N . ALA A 1 101 ? -15.404 11.896 29.192 1.00 63.59 101 ALA A N 1
ATOM 797 C CA . ALA A 1 101 ? -14.390 12.726 29.844 1.00 63.59 101 ALA A CA 1
ATOM 798 C C . ALA A 1 101 ? -14.904 13.280 31.183 1.00 63.59 101 ALA A C 1
ATOM 800 O O . ALA A 1 101 ? -14.192 13.182 32.179 1.00 63.59 101 ALA A O 1
ATOM 801 N N . LEU A 1 102 ? -16.161 13.754 31.228 1.00 60.19 102 LEU A N 1
ATOM 802 C CA . LEU A 1 102 ? -16.824 14.172 32.470 1.00 60.19 102 LEU A CA 1
ATOM 803 C C . LEU A 1 102 ? -16.953 13.012 33.469 1.00 60.19 102 LEU A C 1
ATOM 805 O O . LEU A 1 102 ? -16.636 13.176 34.648 1.00 60.19 102 LEU A O 1
ATOM 809 N N . LEU A 1 103 ? -17.360 11.824 33.006 1.00 66.00 103 LEU A N 1
ATOM 810 C CA . LEU A 1 103 ? -17.482 10.638 33.860 1.00 66.00 103 LEU A CA 1
ATOM 811 C C . LEU A 1 103 ? -16.133 10.190 34.438 1.00 66.00 103 LEU A C 1
ATOM 813 O O . LEU A 1 103 ? -16.051 9.915 35.634 1.00 66.00 103 LEU A O 1
ATOM 817 N N . VAL A 1 104 ? -15.066 10.145 33.637 1.00 67.06 104 VAL A N 1
ATOM 818 C CA . VAL A 1 104 ? -13.724 9.775 34.121 1.00 67.06 104 VAL A CA 1
ATOM 819 C C . VAL A 1 104 ? -13.158 10.840 35.065 1.00 67.06 104 VAL A C 1
ATOM 821 O O . VAL A 1 104 ? -12.603 10.477 36.101 1.00 67.06 104 VAL A O 1
ATOM 824 N N . SER A 1 105 ? -13.354 12.137 34.785 1.00 61.56 105 SER A N 1
ATOM 825 C CA . SER A 1 105 ? -12.911 13.206 35.694 1.00 61.56 105 SER A CA 1
ATOM 826 C C . SER A 1 105 ? -13.627 13.175 37.047 1.00 61.56 105 SER A C 1
ATOM 828 O O . SER A 1 105 ? -13.001 13.408 38.074 1.00 61.56 105 SER A O 1
ATOM 830 N N . VAL A 1 106 ? -14.917 12.828 37.081 1.00 69.75 106 VAL A N 1
ATOM 831 C CA . VAL A 1 106 ? -15.666 12.706 38.342 1.00 69.75 106 VAL A CA 1
ATOM 832 C C . VAL A 1 106 ? -15.226 11.472 39.131 1.00 69.75 106 VAL A C 1
ATOM 834 O O . VAL A 1 106 ? -15.009 11.569 40.334 1.00 69.75 106 VAL A O 1
ATOM 837 N N . ASN A 1 107 ? -15.042 10.321 38.475 1.00 65.19 107 ASN A N 1
ATOM 838 C CA . ASN A 1 107 ? -14.629 9.092 39.162 1.00 65.19 107 ASN A CA 1
ATOM 839 C C . ASN A 1 107 ? -13.194 9.168 39.707 1.00 65.19 107 ASN A C 1
ATOM 841 O O . ASN A 1 107 ? -12.925 8.616 40.769 1.00 65.19 107 ASN A O 1
ATOM 845 N N . VAL A 1 108 ? -12.276 9.867 39.027 1.00 69.38 108 VAL A N 1
ATOM 846 C CA . VAL A 1 108 ? -10.906 10.042 39.539 1.00 69.38 108 VAL A CA 1
ATOM 847 C C . VAL A 1 108 ? -10.848 11.026 40.715 1.00 69.38 108 VAL A C 1
ATOM 849 O O . VAL A 1 108 ? -10.046 10.828 41.619 1.00 69.38 108 VAL A O 1
ATOM 852 N N . SER A 1 109 ? -11.723 12.040 40.754 1.00 55.72 109 SER A N 1
ATOM 853 C CA . SER A 1 109 ? -11.841 12.960 41.896 1.00 55.72 109 SER A CA 1
ATOM 854 C C . SER A 1 109 ? -12.606 12.384 43.090 1.00 55.72 109 SER A C 1
ATOM 856 O O . SER A 1 109 ? -12.448 12.907 44.182 1.00 55.72 109 SER A O 1
ATOM 858 N N . VAL A 1 110 ? -13.427 11.339 42.916 1.00 61.97 110 VAL A N 1
ATOM 859 C CA . VAL A 1 110 ? -14.159 10.695 44.029 1.00 61.97 110 VAL A CA 1
ATOM 860 C C . VAL A 1 110 ? -13.325 9.638 44.765 1.00 61.97 110 VAL A C 1
ATOM 862 O O . VAL A 1 110 ? -1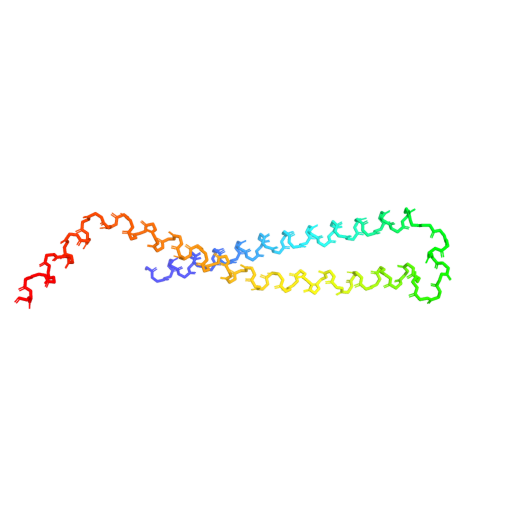3.663 9.252 45.880 1.00 61.97 110 VAL A O 1
ATOM 865 N N . ALA A 1 111 ? -12.264 9.140 44.124 1.00 53.59 111 ALA A N 1
ATOM 866 C CA . ALA A 1 111 ? -11.349 8.149 44.688 1.00 53.59 111 ALA A CA 1
ATOM 867 C C . ALA A 1 111 ? -10.148 8.770 45.436 1.00 53.59 111 ALA A C 1
ATOM 869 O O . ALA A 1 111 ? -9.348 8.021 45.999 1.00 53.59 111 ALA A O 1
ATOM 870 N N . ALA A 1 112 ? -10.018 10.102 45.426 1.00 45.66 112 ALA A N 1
ATOM 871 C CA . ALA A 1 112 ? -9.026 10.881 46.173 1.00 45.66 112 ALA A CA 1
ATOM 872 C C . ALA A 1 112 ? -9.689 11.581 47.366 1.00 45.66 112 ALA A C 1
ATOM 874 O O . ALA A 1 112 ? -9.027 11.670 48.423 1.00 45.66 112 ALA A O 1
#